Protein AF-A0A969VR82-F1 (afdb_monomer)

pLDDT: mean 72.48, std 16.32, range [39.09, 92.44]

Secondary structure (DSSP, 8-state):
----EEEEEE--B-SSS---EEEEEEEEES-HHHHHHHHHHHHHHHHHTTB-S-EEE------S-SEEEE------

Radius of gyration: 13.71 Å; Cα contacts (8 Å, |Δi|>4): 125; chains: 1; bounding box: 28×27×42 Å

Nearest PDB structures (foldsee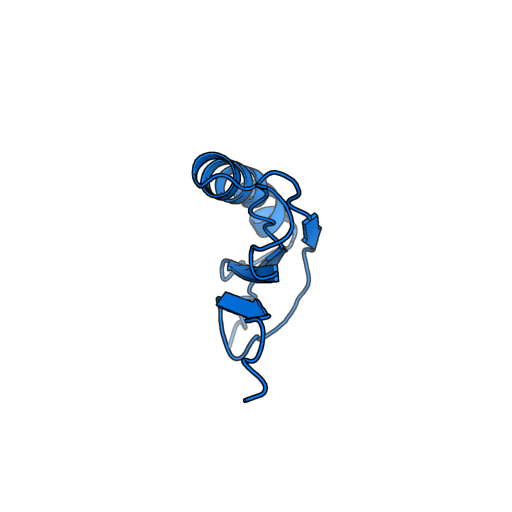k):
  8srs-assembly1_A  TM=3.482E-01  e=1.118E+00  Streptococcus pyogenes
  8t6x-assembly1_A  TM=3.511E-01  e=2.056E+00  Streptococcus pyogenes

Solvent-accessible surface area (backbone atoms only — not comparable to full-atom values): 4608 Å² total; per-residue (Å²): 132,86,80,60,27,34,32,40,39,31,48,24,62,58,71,88,96,77,63,56,58,37,36,36,48,47,76,62,32,94,41,72,67,58,45,58,72,51,44,60,59,59,48,53,54,40,39,74,76,44,26,72,61,66,47,79,46,88,50,89,50,84,73,95,59,51,68,49,61,49,63,79,75,81,81,123

Mean predicted aligned error: 9.19 Å

Structure (mmCIF, N/CA/C/O backbone):
data_AF-A0A969VR82-F1
#
_entry.id   AF-A0A969VR82-F1
#
loop_
_atom_site.group_PDB
_atom_site.id
_atom_site.type_symbol
_atom_site.label_atom_id
_atom_site.label_alt_id
_atom_site.label_comp_id
_atom_site.label_asym_id
_atom_site.label_entity_id
_atom_site.label_seq_id
_atom_site.pdbx_PDB_ins_code
_atom_site.Cartn_x
_atom_site.Cartn_y
_atom_site.Cartn_z
_atom_site.occupancy
_atom_site.B_iso_or_equiv
_atom_site.auth_seq_id
_atom_site.auth_comp_id
_atom_site.auth_asym_id
_atom_site.auth_atom_id
_atom_site.pdbx_PDB_model_num
ATOM 1 N N . MET A 1 1 ? 2.384 -16.125 -19.812 1.00 39.09 1 MET A N 1
ATOM 2 C CA . MET A 1 1 ? 1.461 -15.352 -18.951 1.00 39.09 1 MET A CA 1
ATOM 3 C C . MET A 1 1 ? 2.295 -14.492 -18.015 1.00 39.09 1 MET A C 1
ATOM 5 O O . MET A 1 1 ? 3.007 -15.046 -17.185 1.00 39.09 1 MET A O 1
ATOM 9 N N . ARG A 1 2 ? 2.316 -13.169 -18.213 1.00 44.97 2 ARG A N 1
ATOM 10 C CA . ARG A 1 2 ? 3.087 -12.253 -17.361 1.00 44.97 2 ARG A CA 1
ATOM 11 C C . ARG A 1 2 ? 2.314 -12.103 -16.054 1.00 44.97 2 ARG A C 1
ATOM 13 O O . ARG A 1 2 ? 1.207 -11.575 -16.050 1.00 44.97 2 ARG A O 1
ATOM 20 N N . LYS A 1 3 ? 2.825 -12.710 -14.981 1.00 42.50 3 LYS A N 1
ATOM 21 C CA . LYS A 1 3 ? 2.247 -12.575 -13.643 1.00 42.50 3 LYS A CA 1
ATOM 22 C C . LYS A 1 3 ? 2.597 -11.165 -13.184 1.00 42.50 3 LYS A C 1
ATOM 24 O O . LYS A 1 3 ? 3.704 -10.956 -12.707 1.00 42.50 3 LYS A O 1
ATOM 29 N N . HIS A 1 4 ? 1.711 -10.214 -13.449 1.00 49.19 4 HIS A N 1
ATOM 30 C CA . HIS A 1 4 ? 1.828 -8.860 -12.930 1.00 49.19 4 HIS A CA 1
ATOM 31 C C . HIS A 1 4 ? 1.658 -8.961 -11.402 1.00 49.19 4 HIS A C 1
ATOM 33 O O . HIS A 1 4 ? 0.790 -9.696 -10.919 1.00 49.19 4 HIS A O 1
ATOM 39 N N 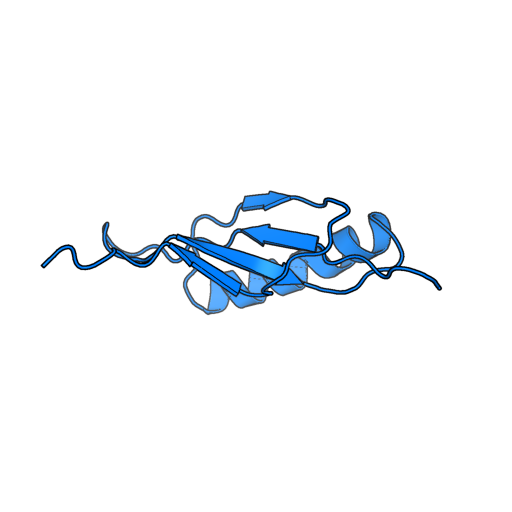. LEU A 1 5 ? 2.535 -8.310 -10.638 1.00 45.31 5 LEU A N 1
ATOM 40 C CA . LEU A 1 5 ? 2.734 -8.597 -9.215 1.00 45.31 5 LEU A CA 1
ATOM 41 C C . LEU A 1 5 ? 2.159 -7.482 -8.336 1.00 45.31 5 LEU A C 1
ATOM 43 O O . LEU A 1 5 ? 2.517 -6.324 -8.537 1.00 45.31 5 LEU A O 1
ATOM 47 N N . PRO A 1 6 ? 1.328 -7.798 -7.336 1.00 52.16 6 PRO A N 1
ATOM 48 C CA . PRO A 1 6 ? 0.924 -6.823 -6.335 1.00 52.16 6 PRO A CA 1
ATOM 49 C C . PRO A 1 6 ? 2.029 -6.525 -5.310 1.00 52.16 6 PRO A C 1
ATOM 51 O O . PRO A 1 6 ? 2.713 -7.416 -4.799 1.00 52.16 6 PRO A O 1
ATOM 54 N N . VAL A 1 7 ? 2.162 -5.244 -4.990 1.00 51.94 7 VAL A N 1
ATOM 55 C CA . VAL A 1 7 ? 3.025 -4.632 -3.978 1.00 51.94 7 VAL A CA 1
ATOM 56 C C . VAL A 1 7 ? 2.304 -4.596 -2.649 1.00 51.94 7 VAL A C 1
ATOM 58 O O . VAL A 1 7 ? 1.161 -4.170 -2.574 1.00 51.94 7 VAL A O 1
ATOM 61 N N . LYS A 1 8 ? 2.986 -4.992 -1.576 1.00 54.38 8 LYS A N 1
ATOM 62 C CA . LYS A 1 8 ? 2.454 -4.885 -0.219 1.00 54.38 8 LYS A CA 1
ATOM 63 C C . LYS A 1 8 ? 2.737 -3.488 0.350 1.00 54.38 8 LYS A C 1
ATOM 65 O O . LYS A 1 8 ? 3.889 -3.118 0.574 1.00 54.38 8 LYS A O 1
ATOM 70 N N . VAL A 1 9 ? 1.683 -2.758 0.672 1.00 55.50 9 VAL A N 1
ATOM 71 C CA . VAL A 1 9 ? 1.699 -1.507 1.435 1.00 55.50 9 VAL A CA 1
ATOM 72 C C . VAL A 1 9 ? 0.984 -1.787 2.757 1.00 55.50 9 VAL A C 1
ATOM 74 O O . VAL A 1 9 ? -0.175 -2.185 2.793 1.00 55.50 9 VAL A O 1
ATOM 77 N N . GLN A 1 10 ? 1.672 -1.655 3.881 1.00 52.44 10 GLN A N 1
ATOM 78 C CA . GLN A 1 10 ? 1.084 -1.866 5.201 1.00 52.44 10 GLN A CA 1
ATOM 79 C C . GLN A 1 10 ? 0.752 -0.504 5.820 1.00 52.44 10 GLN A C 1
ATOM 81 O O . GLN A 1 10 ? 1.586 0.119 6.460 1.00 52.44 10 GLN A O 1
ATOM 86 N N . GLY A 1 11 ? -0.474 -0.023 5.619 1.00 51.28 11 GLY A N 1
ATOM 87 C CA . GLY A 1 11 ? -0.977 1.182 6.286 1.00 51.28 11 GLY A CA 1
ATOM 88 C C . GLY A 1 11 ? -1.282 0.936 7.766 1.00 51.28 11 GLY A C 1
ATOM 89 O O . GLY A 1 11 ? -1.738 -0.145 8.129 1.00 51.28 11 GLY A O 1
ATOM 90 N N . ARG A 1 12 ? -1.047 1.923 8.642 1.00 55.38 12 ARG A N 1
ATOM 91 C CA . ARG A 1 12 ? -1.529 1.888 10.037 1.00 55.38 12 ARG A CA 1
ATOM 92 C C . ARG A 1 12 ? -2.381 3.119 10.318 1.00 55.38 12 ARG A C 1
ATOM 94 O O . ARG A 1 12 ? -1.811 4.186 10.528 1.00 55.38 12 ARG A O 1
ATOM 101 N N . LEU A 1 13 ? -3.701 2.972 10.390 1.00 49.72 13 LEU A N 1
ATOM 102 C CA . LEU A 1 13 ? -4.599 3.966 10.994 1.00 49.72 13 LEU A CA 1
ATOM 103 C C . LEU A 1 13 ? -4.248 4.091 12.486 1.00 49.72 13 LEU A C 1
ATOM 105 O O . LEU A 1 13 ? -4.074 3.078 13.157 1.00 49.72 13 LEU A O 1
ATOM 109 N N . SER A 1 14 ? -4.001 5.302 12.999 1.00 43.34 14 SER A N 1
ATOM 110 C CA . SER A 1 14 ? -3.684 5.491 14.432 1.00 43.34 14 SER A CA 1
ATOM 111 C C . SER A 1 14 ? -4.447 6.667 15.055 1.00 43.34 14 SER A C 1
ATOM 113 O O . SER A 1 14 ? -3.998 7.812 14.985 1.00 43.34 14 SER A O 1
ATOM 115 N N . PRO A 1 15 ? -5.538 6.391 15.772 1.00 51.28 15 PRO A N 1
ATOM 116 C CA . PRO A 1 15 ? -5.861 7.026 17.045 1.00 51.28 15 PRO A CA 1
ATOM 117 C C . PRO A 1 15 ? -5.919 5.922 18.142 1.00 51.28 15 PRO A C 1
ATOM 119 O O . PRO A 1 15 ? -5.554 4.790 17.832 1.00 51.28 15 PRO A O 1
ATOM 122 N N . PRO A 1 16 ? -6.159 6.235 19.431 1.00 50.06 16 PRO A N 1
ATOM 123 C CA . PRO A 1 16 ? -5.628 5.472 20.571 1.00 50.06 16 PRO A CA 1
ATOM 124 C C . PRO A 1 16 ? -6.025 3.985 20.519 1.00 50.06 16 PRO A C 1
ATOM 126 O O . PRO A 1 16 ? -7.195 3.683 20.366 1.00 50.06 16 PRO A O 1
ATOM 129 N N . GLU A 1 17 ? -5.024 3.104 20.579 1.00 54.66 17 GLU A N 1
ATOM 130 C CA . GLU A 1 17 ? -5.041 1.644 20.835 1.00 54.66 17 GLU A CA 1
ATOM 131 C C . GLU A 1 17 ? -6.046 0.676 20.143 1.00 54.66 17 GLU A C 1
ATOM 133 O O . GLU A 1 17 ? -5.746 -0.512 20.150 1.00 54.66 17 GLU A O 1
ATOM 138 N N . ASP A 1 18 ? -7.082 1.108 19.407 1.00 55.59 18 ASP A N 1
ATOM 139 C CA . ASP A 1 18 ? -8.216 0.228 19.018 1.00 55.59 18 ASP A CA 1
ATOM 140 C C . ASP A 1 18 ? -8.506 0.078 17.500 1.00 55.59 18 ASP A C 1
ATOM 142 O O . ASP A 1 18 ? -9.607 -0.318 17.111 1.00 55.59 18 ASP A O 1
ATOM 146 N N . LEU A 1 19 ? -7.567 0.385 16.590 1.00 59.22 19 LEU A N 1
ATOM 147 C CA . LEU A 1 19 ? -7.789 0.151 15.147 1.00 59.22 19 LEU A CA 1
ATOM 148 C C . LEU A 1 19 ? -7.132 -1.138 14.630 1.00 59.22 19 LEU A C 1
ATOM 150 O O . LEU A 1 19 ? -5.947 -1.373 14.893 1.00 59.22 19 LEU A O 1
ATOM 154 N N . PRO A 1 20 ? -7.862 -1.943 13.827 1.00 65.12 20 PRO A N 1
ATOM 155 C CA . PRO A 1 20 ? -7.359 -3.201 13.304 1.00 65.12 20 PRO A CA 1
ATOM 156 C C . PRO A 1 20 ? -6.157 -2.964 12.393 1.00 65.12 20 PRO A C 1
ATOM 158 O O . PRO A 1 20 ? -6.114 -2.039 11.574 1.00 65.12 20 PRO A O 1
ATOM 161 N N . ARG A 1 21 ? -5.154 -3.832 12.509 1.00 76.94 21 ARG A N 1
ATOM 162 C CA . ARG A 1 21 ? -3.969 -3.760 11.659 1.00 76.94 21 ARG A CA 1
ATOM 163 C C . ARG A 1 21 ? -4.326 -4.237 10.257 1.00 76.94 21 ARG A C 1
ATOM 165 O O . ARG A 1 21 ? -4.501 -5.431 10.032 1.00 76.94 21 ARG A O 1
ATOM 172 N N . CYS A 1 22 ? -4.365 -3.314 9.303 1.00 81.94 22 CYS A N 1
ATOM 173 C CA . CYS A 1 22 ? -4.645 -3.632 7.907 1.00 81.94 22 CYS A CA 1
ATOM 174 C C . CYS A 1 22 ? -3.367 -3.746 7.058 1.00 81.94 22 CYS A C 1
ATOM 176 O O . CYS A 1 22 ? -2.359 -3.069 7.262 1.00 81.94 22 CYS A O 1
ATOM 178 N N . THR A 1 23 ? -3.392 -4.659 6.092 1.00 84.94 23 THR A N 1
ATOM 179 C CA . THR A 1 23 ? -2.387 -4.817 5.041 1.00 84.94 23 THR A CA 1
ATOM 180 C C . THR A 1 23 ? -3.073 -4.655 3.695 1.00 84.94 23 THR A C 1
ATOM 182 O O . THR A 1 23 ? -3.997 -5.406 3.397 1.00 84.94 23 THR A O 1
ATOM 185 N N . TYR A 1 24 ? -2.571 -3.734 2.879 1.00 84.81 24 TYR A N 1
ATOM 186 C CA . TYR A 1 24 ? -3.078 -3.446 1.544 1.00 84.81 24 TYR A CA 1
ATOM 187 C C . TYR A 1 24 ? -2.091 -3.958 0.487 1.00 84.81 24 TYR A C 1
ATOM 189 O O . TYR A 1 24 ? -0.870 -3.866 0.640 1.00 84.81 24 TYR A O 1
ATOM 197 N N . TYR A 1 25 ? -2.606 -4.528 -0.593 1.00 86.44 25 TYR A N 1
ATOM 198 C CA . TYR A 1 25 ? -1.832 -4.979 -1.740 1.00 86.44 25 TYR A CA 1
ATOM 199 C C . TYR A 1 25 ? -2.248 -4.175 -2.975 1.00 86.44 25 TYR A C 1
ATOM 201 O O . TYR A 1 25 ? -3.375 -4.293 -3.441 1.00 86.44 25 TYR A O 1
ATOM 209 N N . PHE A 1 26 ? -1.328 -3.378 -3.512 1.00 83.44 26 PHE A N 1
ATOM 210 C CA . PHE A 1 26 ? -1.545 -2.494 -4.657 1.00 83.44 26 PHE A CA 1
ATOM 211 C C . PHE A 1 26 ? -0.926 -3.056 -5.930 1.00 83.44 26 PHE A C 1
ATOM 213 O O . PHE A 1 26 ? 0.019 -3.838 -5.872 1.00 83.44 26 PHE A O 1
ATOM 220 N N . GLY A 1 27 ? -1.422 -2.626 -7.085 1.00 80.81 27 GLY A N 1
ATOM 221 C CA . GLY A 1 27 ? -0.924 -3.032 -8.395 1.00 80.81 27 GLY A CA 1
ATOM 222 C C . GLY A 1 27 ? -1.977 -3.785 -9.209 1.00 80.81 27 GLY A C 1
ATOM 223 O O . GLY A 1 27 ? -3.170 -3.679 -8.927 1.00 80.81 27 GLY A O 1
ATOM 224 N N . PRO A 1 28 ? -1.560 -4.549 -10.223 1.00 78.94 28 PRO A N 1
ATOM 225 C CA . PRO A 1 28 ? -0.244 -5.163 -10.328 1.00 78.94 28 PRO A CA 1
ATOM 226 C C . PRO A 1 28 ? 0.793 -4.316 -11.090 1.00 78.94 28 PRO A C 1
ATOM 228 O O . PRO A 1 28 ? 0.427 -3.508 -11.932 1.00 78.94 28 PRO A O 1
ATOM 231 N N . PHE A 1 29 ? 2.081 -4.541 -10.819 1.00 84.00 29 PHE A N 1
ATOM 232 C CA . PHE A 1 29 ? 3.195 -3.830 -11.463 1.00 84.00 29 PHE A CA 1
ATOM 233 C C . PHE A 1 29 ? 4.110 -4.782 -12.242 1.00 84.00 29 PHE A C 1
ATOM 235 O O . PHE A 1 29 ? 4.263 -5.959 -11.880 1.00 84.00 29 PHE A O 1
ATOM 242 N N . ASP A 1 30 ? 4.752 -4.253 -13.280 1.00 81.12 30 ASP A N 1
ATOM 243 C CA . ASP A 1 30 ? 5.731 -4.924 -14.134 1.00 81.12 30 ASP A CA 1
ATOM 244 C C . ASP A 1 30 ? 7.126 -4.970 -13.497 1.00 81.12 30 ASP A C 1
ATOM 246 O O . ASP A 1 30 ? 7.910 -5.889 -13.760 1.00 81.12 30 ASP A O 1
ATOM 250 N N . SER A 1 31 ? 7.454 -4.003 -12.633 1.00 84.19 31 SER A N 1
ATOM 251 C CA . SER A 1 31 ? 8.757 -3.932 -11.963 1.00 84.19 31 SER A CA 1
ATOM 252 C C . SER A 1 31 ? 8.690 -3.381 -10.539 1.00 84.19 31 SER A C 1
ATOM 254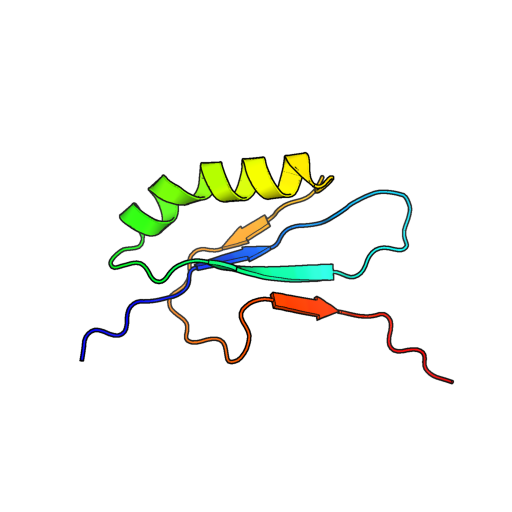 O O . SER A 1 31 ? 7.758 -2.688 -10.140 1.00 84.19 31 SER A O 1
ATOM 256 N N . ASP A 1 32 ? 9.735 -3.675 -9.770 1.00 84.38 32 ASP A N 1
ATOM 257 C CA . ASP A 1 32 ? 10.030 -3.043 -8.484 1.00 84.38 32 ASP A CA 1
ATOM 258 C C . ASP A 1 32 ? 10.205 -1.524 -8.613 1.00 84.38 32 ASP A C 1
ATOM 260 O O . ASP A 1 32 ? 9.782 -0.779 -7.729 1.00 84.38 32 ASP A O 1
ATOM 264 N N . LYS A 1 33 ? 10.774 -1.054 -9.728 1.00 89.56 33 LYS A N 1
ATOM 265 C CA . LYS A 1 33 ? 10.898 0.375 -10.029 1.00 89.56 33 LYS A CA 1
ATOM 266 C C . LYS A 1 33 ? 9.531 1.036 -10.192 1.00 89.56 33 LYS A C 1
ATOM 268 O O . LYS A 1 33 ? 9.284 2.057 -9.565 1.00 89.56 33 LYS A O 1
ATOM 273 N N . GLU A 1 34 ? 8.643 0.443 -10.984 1.00 87.38 34 GLU A N 1
ATOM 274 C CA . GLU A 1 34 ? 7.282 0.955 -11.188 1.00 87.38 34 GLU A CA 1
ATOM 275 C C . GLU A 1 34 ? 6.483 0.970 -9.878 1.00 87.38 34 GLU A C 1
ATOM 277 O O . GLU A 1 34 ? 5.882 1.983 -9.523 1.00 87.38 34 GLU A O 1
ATOM 282 N N . ALA A 1 35 ? 6.556 -0.120 -9.114 1.00 87.12 35 ALA A N 1
ATOM 283 C CA . ALA A 1 35 ? 6.010 -0.209 -7.766 1.00 87.12 35 ALA A CA 1
ATOM 284 C C . ALA A 1 35 ? 6.513 0.921 -6.851 1.00 87.12 35 ALA A C 1
ATOM 286 O O . ALA A 1 35 ? 5.728 1.582 -6.170 1.00 87.12 35 ALA A O 1
ATOM 287 N N . SER A 1 36 ? 7.826 1.161 -6.848 1.00 89.44 36 SER A N 1
ATOM 288 C CA . SER A 1 36 ? 8.459 2.207 -6.037 1.00 89.44 36 SER A CA 1
ATOM 289 C C . SER A 1 36 ? 8.016 3.602 -6.468 1.00 89.44 36 SER A C 1
ATOM 291 O O . SER A 1 36 ? 7.744 4.441 -5.618 1.00 89.44 36 SER A O 1
ATOM 293 N 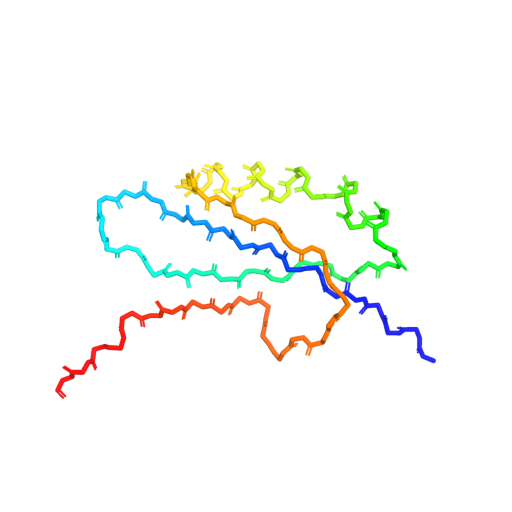N . SER A 1 37 ? 7.897 3.848 -7.775 1.00 92.44 37 SER A N 1
ATOM 294 C CA . SER A 1 37 ? 7.455 5.137 -8.317 1.00 92.44 37 SER A CA 1
ATOM 295 C C . SER A 1 37 ? 5.999 5.467 -7.981 1.00 92.44 37 SER A C 1
ATOM 297 O O . SER A 1 37 ? 5.685 6.641 -7.833 1.00 92.44 37 SER A O 1
ATOM 299 N N . ASN A 1 38 ? 5.131 4.463 -7.818 1.00 88.75 38 ASN A N 1
ATOM 300 C CA . ASN A 1 38 ? 3.732 4.658 -7.410 1.00 88.75 38 ASN A CA 1
ATOM 301 C C . ASN A 1 38 ? 3.535 4.660 -5.883 1.00 88.75 38 ASN A C 1
ATOM 303 O O . ASN A 1 38 ? 2.504 5.114 -5.397 1.00 88.75 38 ASN A O 1
ATOM 307 N N . THR A 1 39 ? 4.516 4.171 -5.116 1.00 87.31 39 THR A N 1
ATOM 308 C CA . THR A 1 39 ? 4.436 4.060 -3.648 1.00 87.31 39 THR A CA 1
ATOM 309 C C . THR A 1 39 ? 4.052 5.371 -2.942 1.00 87.31 39 THR A C 1
ATOM 311 O O . THR A 1 39 ? 3.209 5.294 -2.050 1.00 87.31 39 THR A O 1
ATOM 314 N N . PRO A 1 40 ? 4.602 6.552 -3.302 1.00 90.75 40 PRO A N 1
ATOM 315 C CA . PRO A 1 40 ? 4.247 7.807 -2.639 1.00 90.75 40 PRO A CA 1
ATOM 316 C C . PRO A 1 40 ? 2.749 8.130 -2.688 1.00 90.75 40 PRO A C 1
ATOM 318 O O . PRO A 1 40 ? 2.193 8.483 -1.657 1.00 90.75 40 PRO A O 1
ATOM 321 N N . GLY A 1 41 ? 2.082 7.910 -3.828 1.00 89.50 41 GLY A N 1
ATOM 322 C CA . GLY A 1 41 ? 0.644 8.178 -3.959 1.00 89.50 41 GLY A CA 1
ATOM 323 C C . GLY A 1 41 ? -0.202 7.332 -3.004 1.00 89.50 41 GLY A C 1
ATOM 324 O O . GLY A 1 41 ? -1.071 7.851 -2.318 1.00 89.50 41 GLY A O 1
ATOM 325 N N . TYR A 1 42 ? 0.127 6.045 -2.854 1.00 85.31 42 TYR A N 1
ATOM 326 C CA . TYR A 1 42 ? -0.580 5.182 -1.899 1.00 85.31 42 TYR A CA 1
ATOM 327 C C . TYR A 1 42 ? -0.334 5.568 -0.440 1.00 85.31 42 TYR A C 1
ATOM 329 O O . TYR A 1 42 ? -1.191 5.330 0.407 1.00 85.31 42 TYR A O 1
ATOM 337 N N . ILE A 1 43 ? 0.844 6.110 -0.121 1.00 83.81 43 ILE A N 1
ATOM 338 C CA . ILE A 1 43 ? 1.118 6.620 1.225 1.00 83.81 43 ILE A CA 1
ATOM 339 C C . ILE A 1 43 ? 0.260 7.855 1.481 1.00 83.81 43 ILE A C 1
ATOM 341 O O . ILE A 1 43 ? -0.406 7.898 2.509 1.00 83.81 43 ILE A O 1
ATOM 345 N N . GLU A 1 44 ? 0.239 8.807 0.547 1.00 88.50 44 GLU A N 1
ATOM 346 C CA . GLU A 1 44 ? -0.547 10.040 0.660 1.00 88.50 44 GLU A CA 1
ATOM 347 C C . GLU A 1 44 ? -2.042 9.752 0.838 1.00 88.50 44 GLU A C 1
ATOM 349 O O . GLU A 1 44 ? -2.674 10.343 1.716 1.00 88.50 44 GLU A O 1
ATOM 354 N N . ASP A 1 45 ? -2.592 8.802 0.076 1.00 85.38 45 ASP A N 1
ATOM 355 C CA . ASP A 1 45 ? -3.986 8.368 0.210 1.00 85.38 45 ASP A CA 1
ATOM 3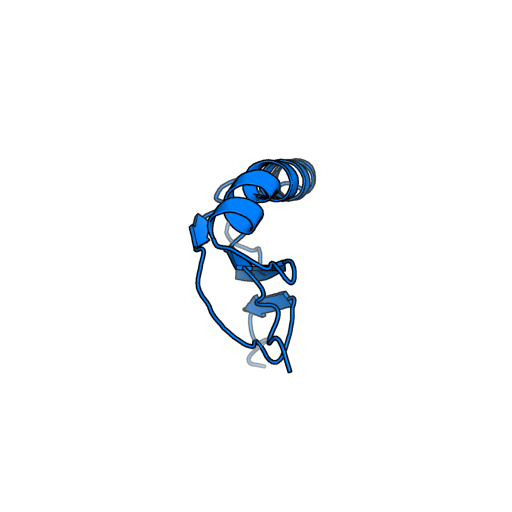56 C C . ASP A 1 45 ? -4.254 7.786 1.609 1.00 85.38 45 ASP A C 1
ATOM 358 O O . ASP A 1 45 ? -5.170 8.219 2.308 1.00 85.38 45 ASP A O 1
ATOM 362 N N . LEU A 1 46 ? -3.409 6.855 2.072 1.00 82.38 46 LEU A N 1
ATOM 363 C CA . LEU A 1 46 ? -3.559 6.225 3.389 1.00 82.38 46 LEU A CA 1
ATOM 364 C C . LEU A 1 46 ? -3.403 7.230 4.536 1.00 82.38 46 LEU A C 1
ATOM 366 O O . LEU A 1 46 ? -4.129 7.161 5.528 1.00 82.38 46 LEU A O 1
ATOM 370 N N . GLU A 1 47 ? -2.448 8.150 4.439 1.00 83.75 47 GLU A N 1
ATOM 371 C CA . GLU A 1 47 ? -2.239 9.200 5.438 1.00 83.75 47 GLU A CA 1
ATOM 372 C C . GLU A 1 47 ? -3.413 10.185 5.466 1.00 83.75 47 GLU A C 1
ATOM 374 O O . GLU A 1 47 ? -3.856 10.569 6.552 1.00 83.75 47 GLU A O 1
ATOM 379 N N . SER A 1 48 ? -3.982 10.512 4.301 1.00 84.44 48 SER A N 1
ATOM 380 C CA . SER A 1 48 ? -5.194 11.335 4.181 1.00 84.44 48 SER A CA 1
ATOM 381 C C . SER A 1 48 ? -6.426 10.658 4.791 1.00 84.44 48 SER A C 1
ATOM 383 O O . SER A 1 48 ? -7.291 11.338 5.342 1.00 84.44 48 SER A O 1
ATOM 385 N N . GLU A 1 49 ? -6.480 9.325 4.779 1.00 81.81 49 GLU A N 1
ATOM 386 C CA . GLU A 1 49 ? -7.486 8.521 5.489 1.00 81.81 49 GLU A CA 1
ATOM 387 C C . GLU A 1 49 ? -7.224 8.402 7.007 1.00 81.81 49 GLU A C 1
ATOM 389 O O . GLU A 1 49 ? -8.018 7.812 7.740 1.00 81.81 49 GLU A O 1
ATOM 394 N N . GLY A 1 50 ? -6.130 8.979 7.516 1.00 76.44 50 GLY A N 1
ATOM 395 C CA . GLY A 1 50 ? -5.783 8.978 8.940 1.00 76.44 50 GLY A CA 1
ATOM 396 C C . GLY A 1 50 ? -4.755 7.918 9.342 1.00 76.44 50 GLY A C 1
ATOM 397 O O . 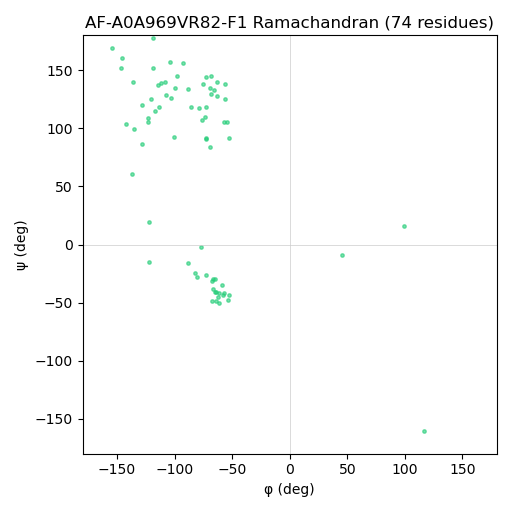GLY A 1 50 ? -4.588 7.630 10.538 1.00 76.44 50 GLY A O 1
ATOM 398 N N . ALA A 1 51 ? -4.040 7.325 8.381 1.00 78.19 51 ALA A N 1
ATOM 399 C CA . ALA A 1 51 ? -2.894 6.482 8.686 1.00 78.19 51 ALA A CA 1
ATOM 400 C C . ALA A 1 51 ? -1.741 7.322 9.238 1.00 78.19 51 ALA A C 1
ATOM 402 O O . ALA A 1 51 ? -1.415 8.383 8.728 1.00 78.19 51 ALA A O 1
ATOM 403 N N . ARG A 1 52 ? -1.110 6.849 10.314 1.00 73.25 52 ARG A N 1
ATOM 404 C CA . ARG A 1 52 ? 0.024 7.539 10.952 1.00 73.25 52 ARG A CA 1
ATOM 405 C C . ARG A 1 52 ? 1.297 6.712 11.039 1.00 73.25 52 ARG A C 1
ATOM 407 O O . ARG A 1 52 ? 2.350 7.258 11.344 1.00 73.25 52 ARG A O 1
ATOM 414 N N . ARG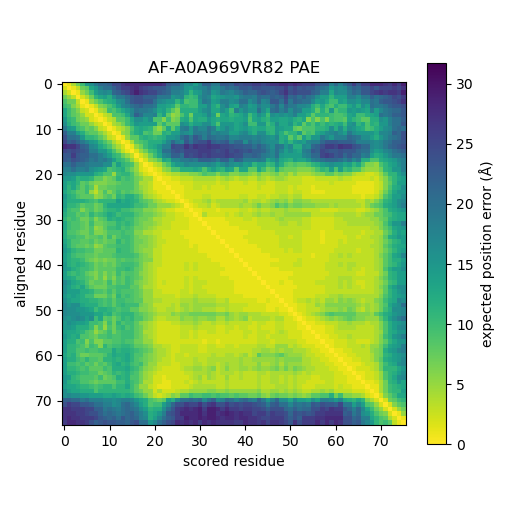 A 1 53 ? 1.242 5.390 10.845 1.00 73.69 53 ARG A N 1
ATOM 415 C CA . ARG A 1 53 ? 2.446 4.530 10.905 1.00 73.69 53 ARG A CA 1
ATOM 416 C C . ARG A 1 53 ? 2.453 3.512 9.771 1.00 73.69 53 ARG A C 1
ATOM 418 O O . ARG A 1 53 ? 2.416 2.305 10.011 1.00 73.69 53 ARG A O 1
ATOM 425 N N . VAL A 1 54 ? 2.464 4.016 8.544 1.00 79.38 54 VAL A N 1
ATOM 426 C CA . VAL A 1 54 ? 2.552 3.206 7.328 1.00 79.38 54 VAL A CA 1
ATOM 427 C C . VAL A 1 54 ? 3.946 2.566 7.235 1.00 79.38 54 VAL A C 1
ATOM 429 O O . VAL A 1 54 ? 4.964 3.236 7.384 1.00 79.38 54 VAL A O 1
ATOM 432 N N . SER A 1 55 ? 4.011 1.257 7.004 1.00 82.56 55 SER A N 1
ATOM 433 C CA . SER A 1 55 ? 5.222 0.531 6.630 1.00 82.56 55 SER A CA 1
ATOM 434 C C . SER A 1 55 ? 5.073 -0.026 5.216 1.00 82.56 55 SER A C 1
ATOM 436 O O . SER A 1 55 ? 4.031 -0.548 4.829 1.00 82.56 55 SER A O 1
ATOM 438 N N . ILE A 1 56 ? 6.122 0.074 4.406 1.00 83.62 56 ILE A N 1
ATOM 439 C CA . ILE A 1 56 ? 6.074 -0.353 3.004 1.00 83.62 56 ILE A CA 1
ATOM 440 C C . ILE A 1 56 ? 6.959 -1.569 2.799 1.00 83.62 56 ILE A C 1
ATOM 442 O O . ILE A 1 56 ? 8.073 -1.636 3.320 1.00 83.62 56 ILE A O 1
ATOM 446 N N . ARG A 1 57 ? 6.481 -2.539 2.012 1.00 85.81 57 ARG A N 1
ATOM 447 C CA . ARG A 1 57 ? 7.303 -3.669 1.586 1.00 85.81 57 ARG A CA 1
ATOM 448 C C . ARG A 1 57 ? 7.003 -4.074 0.151 1.00 85.81 57 ARG A C 1
ATOM 450 O O . ARG A 1 57 ? 6.076 -4.831 -0.126 1.00 85.81 57 ARG A O 1
ATOM 457 N N . ILE A 1 58 ? 7.891 -3.693 -0.754 1.00 84.38 58 ILE A N 1
ATOM 458 C CA . ILE A 1 58 ? 7.853 -4.182 -2.130 1.00 84.38 58 ILE A CA 1
ATOM 459 C C . ILE A 1 58 ? 8.314 -5.642 -2.135 1.00 84.38 58 ILE A C 1
ATOM 461 O O . ILE A 1 58 ? 9.422 -5.973 -1.713 1.00 84.38 58 ILE A O 1
ATOM 465 N N . LYS A 1 59 ? 7.430 -6.545 -2.563 1.00 82.19 59 LYS A N 1
ATOM 466 C CA . LYS A 1 59 ? 7.732 -7.968 -2.738 1.00 82.19 59 LYS A CA 1
ATOM 467 C C . LYS A 1 59 ? 6.944 -8.526 -3.912 1.00 82.19 59 LYS A C 1
ATOM 469 O O . LYS A 1 59 ? 5.829 -8.091 -4.174 1.00 82.19 59 LYS A O 1
ATOM 474 N N . ARG A 1 60 ? 7.491 -9.552 -4.558 1.00 79.62 60 ARG A N 1
ATOM 475 C CA . ARG A 1 60 ? 6.756 -10.353 -5.539 1.00 79.62 60 ARG A CA 1
ATOM 476 C C . ARG A 1 60 ? 5.863 -11.347 -4.795 1.00 79.62 60 ARG A C 1
ATOM 478 O O . ARG A 1 60 ? 6.378 -12.183 -4.056 1.00 79.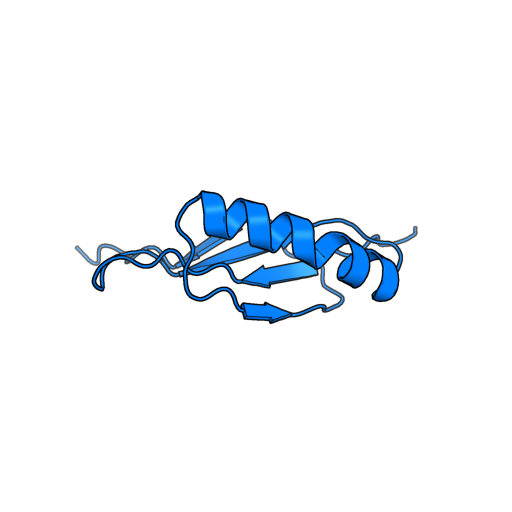62 60 ARG A O 1
ATOM 485 N N . CYS A 1 61 ? 4.545 -11.254 -4.943 1.00 80.06 61 CYS A N 1
ATOM 486 C CA . CYS A 1 61 ? 3.603 -12.202 -4.342 1.00 80.06 61 CYS A CA 1
ATOM 487 C C . CYS A 1 61 ? 2.292 -12.272 -5.129 1.00 80.06 61 CYS A C 1
ATOM 489 O O . CYS A 1 61 ? 2.066 -11.451 -6.006 1.00 80.06 61 CYS A O 1
ATOM 491 N N . GLN A 1 62 ? 1.447 -13.254 -4.820 1.00 82.00 62 GLN A N 1
ATOM 492 C CA . GLN A 1 62 ? 0.081 -13.355 -5.331 1.00 82.00 62 GLN A CA 1
ATOM 493 C C . GLN A 1 62 ? -0.846 -13.536 -4.118 1.00 82.00 62 GLN A C 1
ATOM 495 O O . GLN A 1 62 ? -1.044 -14.666 -3.675 1.00 82.00 62 GLN A O 1
ATOM 500 N N . PRO A 1 63 ? -1.294 -12.439 -3.489 1.00 83.00 63 PRO A N 1
ATOM 501 C CA . PRO A 1 63 ? -2.189 -12.487 -2.353 1.00 83.00 63 PRO A CA 1
ATOM 502 C C . PRO A 1 63 ? -3.561 -12.985 -2.810 1.00 83.00 63 PRO A C 1
ATOM 504 O O . PRO A 1 63 ? -4.006 -12.676 -3.916 1.00 83.00 63 PRO A O 1
ATOM 507 N N . SER A 1 64 ? -4.223 -13.750 -1.948 1.00 86.75 64 SER A N 1
ATOM 508 C CA . SER A 1 64 ? -5.606 -14.176 -2.174 1.00 86.75 64 SER A CA 1
ATOM 509 C C . SER A 1 64 ? -6.599 -13.024 -1.986 1.00 86.75 64 SER A C 1
ATOM 511 O O . SER A 1 64 ? -7.661 -13.034 -2.594 1.00 86.75 64 SER A O 1
ATOM 513 N N . GLU A 1 65 ? -6.234 -12.024 -1.176 1.00 85.31 65 GLU A N 1
ATOM 514 C CA . GLU A 1 65 ? -7.048 -10.851 -0.846 1.00 85.31 65 GLU A CA 1
ATOM 515 C C . GLU A 1 65 ? -6.194 -9.581 -0.902 1.00 85.31 65 GLU A C 1
ATOM 517 O O . GLU A 1 65 ? -5.039 -9.579 -0.465 1.00 85.31 65 GLU A O 1
ATOM 522 N N . LEU A 1 66 ? -6.756 -8.495 -1.438 1.00 84.81 66 LEU A N 1
ATOM 523 C CA . LEU A 1 66 ? -6.032 -7.228 -1.586 1.00 84.81 66 LEU A CA 1
ATOM 524 C C . LEU A 1 66 ? -6.011 -6.393 -0.303 1.00 84.81 66 LEU A C 1
ATOM 526 O O . LEU A 1 66 ? -5.069 -5.635 -0.098 1.00 84.81 66 LEU A O 1
ATOM 530 N N . THR A 1 67 ? -6.985 -6.583 0.582 1.00 86.19 67 THR A N 1
ATOM 531 C C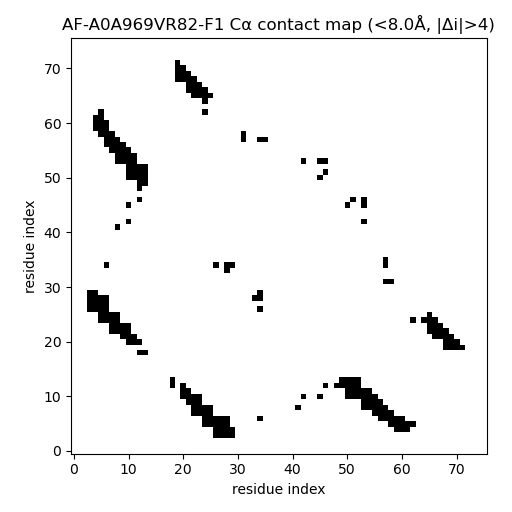A . THR A 1 67 ? -7.048 -5.919 1.885 1.00 86.19 67 THR A CA 1
ATOM 532 C C . THR A 1 67 ? -7.250 -6.979 2.949 1.00 86.19 67 THR A C 1
ATOM 534 O O . THR A 1 67 ? -8.233 -7.709 2.913 1.00 86.19 67 THR A O 1
ATOM 537 N N . ILE A 1 68 ? -6.312 -7.073 3.887 1.00 85.94 68 ILE A N 1
ATOM 538 C CA . ILE A 1 68 ? -6.363 -8.019 5.003 1.00 85.94 68 ILE A CA 1
ATOM 539 C C . ILE A 1 68 ? -6.278 -7.209 6.285 1.00 85.94 68 ILE A C 1
ATOM 541 O O . ILE A 1 68 ? -5.214 -6.668 6.591 1.00 85.94 68 ILE A O 1
ATOM 545 N N . CYS A 1 69 ? -7.379 -7.120 7.023 1.00 84.19 69 CYS A N 1
ATOM 546 C CA . CYS A 1 69 ? -7.411 -6.481 8.330 1.00 84.19 69 CYS A CA 1
ATOM 547 C C . CYS A 1 69 ? -7.426 -7.548 9.420 1.00 84.19 69 CYS A C 1
ATOM 549 O O . CYS A 1 69 ? -8.268 -8.442 9.417 1.00 84.19 69 CYS A O 1
ATOM 551 N N . GLU A 1 70 ? -6.487 -7.448 10.356 1.00 77.19 70 GLU A N 1
ATOM 552 C CA . GLU A 1 70 ? -6.541 -8.158 11.628 1.00 77.19 70 GLU A CA 1
ATOM 553 C C . GLU A 1 70 ? -7.678 -7.519 12.432 1.00 77.19 70 GLU A C 1
ATOM 555 O O . GLU A 1 70 ? -7.457 -6.579 13.189 1.00 77.19 70 GLU A O 1
ATOM 560 N N . SER A 1 71 ? -8.919 -7.950 12.190 1.00 64.19 71 SER A N 1
ATOM 561 C CA . SER A 1 71 ? -10.035 -7.662 13.088 1.00 64.19 71 SER A CA 1
ATOM 562 C C . SER A 1 71 ? -9.661 -8.167 14.478 1.00 64.19 71 SER A C 1
ATOM 564 O O . SER A 1 71 ? -9.145 -9.285 14.581 1.00 64.19 71 SER A O 1
ATOM 566 N N . GLU A 1 72 ? -9.961 -7.411 15.538 1.00 55.06 72 GLU A N 1
ATOM 567 C CA . GLU A 1 72 ? -10.160 -8.055 16.833 1.00 55.06 72 GLU A CA 1
ATOM 568 C C . GLU A 1 72 ? -11.222 -9.126 16.605 1.00 55.06 72 GLU A C 1
ATOM 570 O O . GLU A 1 72 ? -12.392 -8.831 16.357 1.00 55.06 72 GLU A O 1
ATOM 575 N N . ALA A 1 73 ? -10.794 -10.385 16.569 1.00 46.69 73 ALA A N 1
ATOM 576 C CA . ALA A 1 73 ? -11.718 -11.480 16.704 1.00 46.69 73 ALA A CA 1
ATOM 577 C C . ALA A 1 73 ? -12.411 -11.232 18.043 1.00 46.69 73 ALA A C 1
ATOM 579 O O . ALA A 1 73 ? -11.788 -11.405 19.088 1.00 46.69 73 ALA A O 1
ATOM 580 N N . MET A 1 74 ? -13.668 -10.781 18.002 1.00 49.75 74 MET A N 1
ATOM 581 C CA . MET A 1 74 ? -14.603 -10.963 19.102 1.00 49.75 74 MET A CA 1
ATOM 582 C C . MET A 1 74 ? -14.589 -12.459 19.421 1.00 49.75 74 MET A C 1
ATOM 584 O O . MET A 1 74 ? -15.290 -13.254 18.796 1.00 49.75 74 MET A O 1
ATOM 588 N N . GLN A 1 75 ? -13.720 -12.850 20.348 1.00 39.69 75 GLN A N 1
ATOM 589 C CA . GLN A 1 75 ? -13.872 -14.078 21.099 1.00 39.69 75 GLN A CA 1
ATOM 590 C C . GLN A 1 75 ? -15.014 -13.791 22.070 1.00 39.69 75 GLN A C 1
ATOM 592 O O . GLN A 1 75 ? -14.803 -13.198 23.126 1.00 39.69 75 GLN A O 1
ATOM 597 N N . PHE A 1 76 ? -16.233 -14.097 21.624 1.00 46.03 76 PHE A N 1
ATOM 598 C CA . PHE A 1 76 ? -17.362 -14.309 22.523 1.00 46.03 76 PHE A CA 1
ATOM 599 C C . PHE A 1 76 ? -17.161 -15.613 23.295 1.00 46.03 76 PHE A C 1
ATOM 601 O O . PHE A 1 76 ? -16.650 -16.581 22.682 1.00 46.03 76 PHE A O 1
#

Foldseek 3Di:
DQPQFWWKKFFAQDDPDAFWGKIATDDRHPDPVVVVVCVVVVVVVSVVVRTDDIDTDGDGDDDPDRMDTRPPPPPD

Sequence (76 aa):
MRKHLPVKVQGRLSPPEDLPRCTYYFGPFDSDKEASSNTPGYIEDLESEGARRVSIRIKRCQPSELTICESEAMQF